Protein AF-A0A967LRI3-F1 (afdb_monomer)

Sequence (49 aa):
LVPSRLHPGEFYALPQSPQLYKQLLMVSGFDRYFQIAKCLRDEDLRADR

pLDDT: mean 93.65, std 6.93, range [60.84, 98.12]

Foldseek 3Di:
DAADPVDPPDDDDFAQDCVVVVVVVVVVPDPDDDDPDDGDDPDPDDPVD

Secondary structure (DSSP, 8-state):
-EE-SSSTT-EEPPPS-SHHHHHHHHHTT-S-----------S---TT-

Radius of gyration: 14.98 Å; Cα contacts (8 Å, |Δi|>4): 36; chains: 1; bounding box: 31×34×35 Å

Structure (mmCIF, N/CA/C/O backbone):
data_AF-A0A967LRI3-F1
#
_entry.id   AF-A0A967LRI3-F1
#
loop_
_atom_site.group_PDB
_atom_site.id
_atom_site.type_symbol
_atom_site.label_atom_id
_atom_site.label_alt_id
_atom_site.label_comp_id
_atom_site.label_asym_id
_atom_site.label_entity_id
_atom_site.label_seq_id
_atom_site.pdbx_PDB_ins_code
_atom_site.Cartn_x
_atom_site.Cartn_y
_atom_site.Cartn_z
_atom_site.occupancy
_atom_site.B_iso_or_equiv
_atom_site.auth_seq_id
_atom_site.auth_comp_id
_atom_site.auth_asym_id
_atom_site.auth_atom_id
_atom_site.pdbx_PDB_model_num
ATOM 1 N N . LEU A 1 1 ? 7.565 1.224 -9.540 1.00 87.50 1 LEU A N 1
ATOM 2 C CA . LEU A 1 1 ? 6.676 0.067 -9.822 1.00 87.50 1 LEU A CA 1
ATOM 3 C C . LEU A 1 1 ? 7.462 -1.220 -9.611 1.00 87.50 1 LEU A C 1
ATOM 5 O O . LEU A 1 1 ? 8.652 -1.223 -9.899 1.00 87.50 1 LEU A O 1
ATOM 9 N N . VAL A 1 2 ? 6.837 -2.276 -9.092 1.00 92.69 2 VAL A N 1
ATOM 10 C CA . VAL 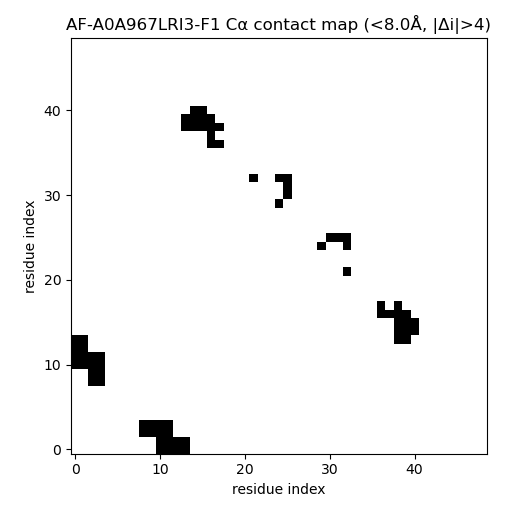A 1 2 ? 7.485 -3.579 -8.860 1.00 92.69 2 VAL A CA 1
ATOM 11 C C . VAL A 1 2 ? 6.808 -4.629 -9.748 1.00 92.69 2 VAL A C 1
ATOM 13 O O . VAL A 1 2 ? 5.596 -4.799 -9.623 1.00 92.69 2 VAL A O 1
ATOM 16 N N . PRO A 1 3 ? 7.530 -5.313 -10.654 1.00 96.50 3 PRO A N 1
ATOM 17 C CA . PRO A 1 3 ? 6.924 -6.283 -11.566 1.00 96.50 3 PRO A CA 1
ATOM 18 C C . PRO A 1 3 ? 6.423 -7.525 -10.820 1.00 96.50 3 PRO A C 1
ATOM 20 O O . PRO A 1 3 ? 7.088 -8.027 -9.910 1.00 96.50 3 PRO A O 1
ATOM 23 N N . SER A 1 4 ? 5.260 -8.041 -11.219 1.00 97.06 4 SER A N 1
ATOM 24 C CA . SER A 1 4 ? 4.726 -9.292 -10.680 1.00 97.06 4 SER A CA 1
ATOM 25 C C . SER A 1 4 ? 5.360 -10.502 -11.367 1.00 97.06 4 SER A C 1
ATOM 27 O O . SER A 1 4 ? 5.372 -10.607 -12.590 1.00 97.06 4 SER A O 1
ATOM 29 N N . ARG A 1 5 ? 5.865 -11.460 -10.578 1.00 96.69 5 ARG A N 1
ATOM 30 C CA . ARG A 1 5 ? 6.390 -12.735 -11.105 1.00 96.69 5 ARG A CA 1
ATOM 31 C C . ARG A 1 5 ? 5.278 -13.694 -11.544 1.00 96.69 5 ARG A C 1
ATOM 33 O O . ARG A 1 5 ? 5.504 -14.523 -12.416 1.00 96.69 5 ARG A O 1
ATOM 40 N N . LEU A 1 6 ? 4.114 -13.626 -10.896 1.00 97.12 6 LEU A N 1
ATOM 41 C CA . LEU A 1 6 ? 2.999 -14.559 -11.111 1.00 97.12 6 LEU A CA 1
ATOM 42 C C . LEU A 1 6 ? 2.004 -14.062 -12.162 1.00 97.12 6 LEU A C 1
ATOM 44 O O . LEU A 1 6 ? 1.349 -14.879 -12.799 1.00 97.12 6 LEU A O 1
ATOM 48 N N . HIS A 1 7 ? 1.913 -12.744 -12.342 1.00 96.50 7 HIS A N 1
ATOM 49 C CA . HIS A 1 7 ? 0.975 -12.098 -13.254 1.00 96.50 7 HIS A CA 1
ATOM 50 C C . HIS A 1 7 ? 1.760 -11.306 -14.313 1.00 96.50 7 HIS A C 1
ATOM 52 O O . HIS A 1 7 ? 2.103 -10.144 -14.081 1.00 96.50 7 HIS A O 1
ATOM 58 N N . PRO A 1 8 ? 2.125 -11.931 -15.452 1.00 96.19 8 PRO A N 1
ATOM 59 C CA . PRO A 1 8 ? 2.907 -11.270 -16.493 1.00 96.19 8 PRO A CA 1
ATOM 60 C C . PRO A 1 8 ? 2.201 -10.018 -17.024 1.00 96.19 8 PRO A C 1
ATOM 62 O O . PRO A 1 8 ? 1.030 -10.070 -17.385 1.00 96.19 8 PRO A O 1
ATOM 65 N N . GLY A 1 9 ? 2.923 -8.897 -17.092 1.00 95.81 9 GLY A N 1
ATOM 66 C CA . GLY A 1 9 ? 2.381 -7.606 -17.536 1.00 95.81 9 GLY A CA 1
ATOM 67 C C . GLY A 1 9 ? 1.711 -6.777 -16.434 1.00 95.81 9 GLY A C 1
ATOM 68 O O . GLY A 1 9 ? 1.395 -5.613 -16.673 1.00 95.81 9 GLY A O 1
ATOM 69 N N . GLU A 1 10 ? 1.553 -7.324 -15.225 1.00 97.38 10 GLU A N 1
ATOM 70 C CA . GLU A 1 10 ? 1.032 -6.594 -14.068 1.00 97.38 10 GLU A CA 1
ATOM 71 C C . GLU A 1 10 ? 2.150 -6.102 -13.137 1.00 97.38 10 GLU A C 1
ATOM 73 O O . GLU A 1 10 ? 3.225 -6.701 -13.009 1.00 97.38 10 GLU A O 1
ATOM 78 N N . PHE A 1 11 ? 1.875 -4.998 -12.441 1.00 97.31 11 PHE A N 1
ATOM 79 C CA . PHE A 1 11 ? 2.831 -4.320 -11.571 1.00 97.31 11 PHE A CA 1
ATOM 80 C C . PHE A 1 11 ? 2.183 -3.923 -10.248 1.00 97.31 11 PHE A C 1
ATOM 82 O O . PHE A 1 11 ? 1.067 -3.410 -10.213 1.00 97.31 11 PHE A O 1
ATOM 89 N N . TYR A 1 12 ? 2.930 -4.068 -9.158 1.00 96.00 12 TYR A N 1
ATOM 90 C CA . TYR A 1 12 ? 2.579 -3.479 -7.874 1.00 96.00 12 TYR A CA 1
ATOM 91 C C . TYR A 1 12 ? 3.082 -2.036 -7.793 1.00 96.00 12 TYR A C 1
ATOM 93 O O . TYR A 1 12 ? 4.196 -1.705 -8.221 1.00 96.00 12 TYR A O 1
ATOM 101 N N . ALA A 1 13 ? 2.272 -1.173 -7.188 1.00 95.50 13 ALA A N 1
ATOM 102 C CA . ALA A 1 13 ? 2.664 0.184 -6.841 1.00 95.50 13 ALA A CA 1
ATOM 103 C C . ALA A 1 13 ? 3.139 0.239 -5.386 1.00 95.50 13 ALA A C 1
ATOM 105 O O . ALA A 1 13 ? 2.505 -0.318 -4.489 1.00 95.50 13 ALA A O 1
ATOM 106 N N . LEU A 1 14 ? 4.251 0.935 -5.149 1.00 94.94 14 LEU A N 1
ATOM 107 C CA . LEU A 1 14 ? 4.675 1.263 -3.791 1.00 94.94 14 LEU A CA 1
ATOM 108 C C . LEU A 1 14 ? 3.825 2.434 -3.271 1.00 94.94 14 LEU A C 1
ATOM 110 O O . LEU A 1 14 ? 3.534 3.357 -4.039 1.00 94.94 14 LEU A O 1
ATOM 114 N N . PRO A 1 15 ? 3.406 2.413 -1.995 1.00 94.69 15 PRO A N 1
ATOM 115 C CA . PRO A 1 15 ? 2.490 3.411 -1.470 1.00 94.69 15 PRO A CA 1
ATOM 116 C C . PRO A 1 15 ? 3.167 4.776 -1.304 1.00 94.69 15 PRO A C 1
ATOM 118 O O . PRO A 1 15 ? 4.260 4.897 -0.750 1.00 94.69 15 PRO A O 1
ATOM 121 N N . GLN A 1 16 ? 2.447 5.815 -1.721 1.00 94.75 16 GLN A N 1
ATOM 122 C CA . GLN A 1 16 ? 2.813 7.219 -1.504 1.00 94.75 16 GLN A CA 1
ATOM 123 C C . GLN A 1 16 ? 2.465 7.678 -0.079 1.00 94.75 16 GLN A C 1
ATOM 125 O O . GLN A 1 16 ? 3.063 8.608 0.449 1.00 94.75 16 GLN A O 1
ATOM 130 N N . SER A 1 17 ? 1.466 7.045 0.542 1.00 96.25 17 SER A N 1
ATOM 131 C CA . SER A 1 17 ? 1.080 7.225 1.942 1.00 96.25 17 SER A CA 1
ATOM 132 C C . SER A 1 17 ? 0.207 6.047 2.399 1.00 96.25 17 SER A C 1
ATOM 134 O O . SER A 1 17 ? -0.404 5.379 1.560 1.00 96.25 17 SER A O 1
ATOM 136 N N . PRO A 1 18 ? 0.083 5.786 3.714 1.00 96.88 18 PRO A N 1
ATOM 137 C CA . PRO A 1 18 ? -0.810 4.750 4.234 1.00 96.88 18 PRO A CA 1
ATOM 138 C C . PRO A 1 18 ? -2.282 5.203 4.305 1.00 96.88 18 PRO A C 1
ATOM 140 O O . PRO A 1 18 ? -3.069 4.582 5.012 1.00 96.88 18 PRO A O 1
ATOM 143 N N . GLN A 1 19 ? -2.676 6.287 3.624 1.00 95.88 19 GLN 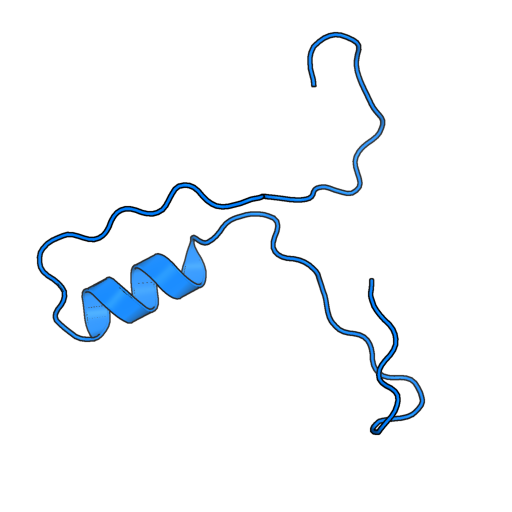A N 1
ATOM 144 C CA . GLN A 1 19 ? -3.961 6.965 3.832 1.00 95.88 19 GLN A CA 1
ATOM 145 C C . GLN A 1 19 ? -5.178 6.040 3.688 1.00 95.88 19 GLN A C 1
ATOM 147 O O . GLN A 1 19 ? -6.033 6.014 4.573 1.00 95.88 19 GLN A O 1
ATOM 152 N N . LEU A 1 20 ? -5.242 5.258 2.607 1.00 96.69 20 LEU A N 1
ATOM 153 C CA . LEU A 1 20 ? -6.359 4.339 2.368 1.00 96.69 20 LEU A CA 1
ATOM 154 C C . LEU A 1 20 ? -6.398 3.215 3.411 1.00 96.69 20 LEU A C 1
ATOM 156 O O . LEU A 1 20 ? -7.454 2.917 3.959 1.00 96.69 20 LEU A O 1
ATOM 160 N N . TYR A 1 21 ? -5.244 2.640 3.756 1.00 97.12 21 TYR A N 1
ATOM 161 C CA . TYR A 1 21 ? -5.164 1.601 4.786 1.00 97.12 21 TYR A CA 1
ATOM 162 C C . TYR A 1 21 ? -5.552 2.132 6.164 1.00 97.12 21 TYR A C 1
ATOM 164 O O . TYR A 1 21 ? -6.294 1.474 6.885 1.00 97.12 21 TYR A O 1
ATOM 172 N N . LYS A 1 22 ? -5.128 3.352 6.511 1.00 97.19 22 LYS A N 1
ATOM 173 C CA . LYS A 1 22 ? -5.560 4.024 7.738 1.00 97.19 22 LYS A CA 1
ATOM 174 C C . LYS A 1 22 ? -7.081 4.157 7.774 1.00 97.19 22 LYS A C 1
ATOM 176 O O . LYS A 1 22 ? -7.673 3.868 8.804 1.00 97.19 22 LYS A O 1
ATOM 181 N N . GLN A 1 23 ? -7.714 4.575 6.677 1.00 97.69 23 GLN A N 1
ATOM 182 C CA . GLN A 1 23 ? -9.175 4.690 6.611 1.00 97.69 23 GLN A CA 1
ATOM 183 C C . GLN A 1 23 ? -9.863 3.336 6.792 1.00 97.69 23 GLN A C 1
ATOM 185 O O . GLN A 1 23 ? -10.802 3.243 7.577 1.00 97.69 23 GLN A O 1
ATOM 190 N N . LEU A 1 24 ? -9.364 2.284 6.139 1.00 98.12 24 LEU A N 1
ATOM 191 C CA . LEU A 1 24 ? -9.878 0.925 6.326 1.00 98.12 24 LEU A CA 1
ATOM 192 C C . LEU A 1 24 ? -9.763 0.463 7.785 1.00 98.12 24 LEU A C 1
ATOM 194 O O . LEU A 1 24 ? -10.702 -0.135 8.298 1.00 98.12 24 LEU A O 1
ATOM 198 N N . LEU A 1 25 ? -8.665 0.794 8.473 1.00 97.81 25 LEU A N 1
ATOM 199 C CA . LEU A 1 25 ? -8.483 0.472 9.893 1.00 97.81 25 LEU A CA 1
ATOM 200 C C . LEU A 1 25 ? -9.442 1.255 10.801 1.00 97.81 25 LEU A C 1
ATOM 202 O O . LEU A 1 25 ? -9.988 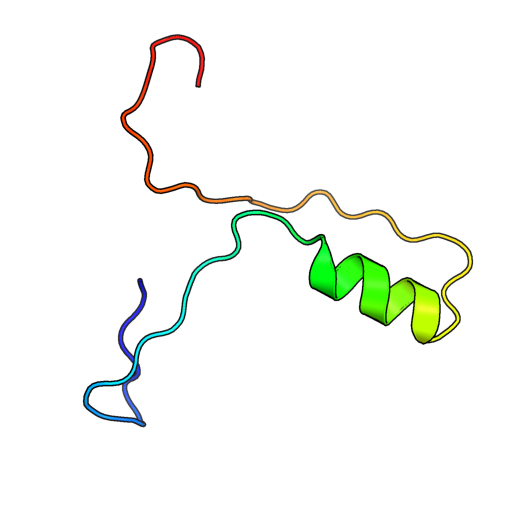0.694 11.747 1.00 97.81 25 LEU A O 1
ATOM 206 N N . MET A 1 26 ? -9.710 2.528 10.501 1.00 97.62 26 MET A N 1
ATOM 207 C CA . MET A 1 26 ? -10.737 3.283 11.233 1.00 97.62 26 MET A CA 1
ATOM 208 C C . MET A 1 26 ? -12.120 2.644 11.048 1.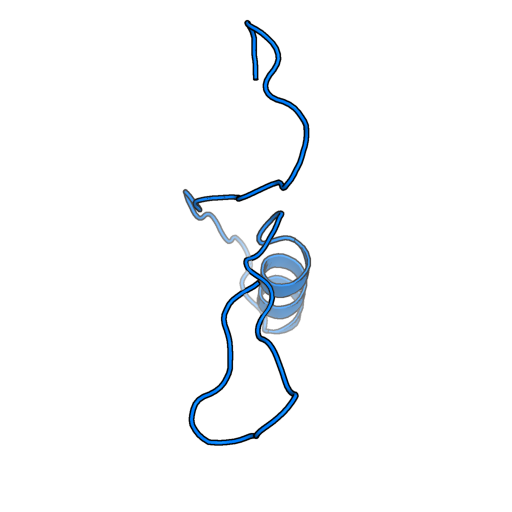00 97.62 26 MET A C 1
ATOM 210 O O . MET A 1 26 ? -12.853 2.465 12.016 1.00 97.62 26 MET A O 1
ATOM 214 N N . VAL A 1 27 ? -12.460 2.242 9.817 1.00 97.94 27 VAL A N 1
ATOM 215 C CA . VAL A 1 27 ? -13.732 1.564 9.507 1.00 97.94 27 VAL A CA 1
ATOM 216 C C . VAL A 1 27 ? -13.817 0.185 10.166 1.00 97.94 27 VAL A C 1
ATOM 218 O O . VAL A 1 27 ? -14.895 -0.218 10.593 1.00 97.94 27 VAL A O 1
ATOM 221 N N . SER A 1 28 ? -12.697 -0.526 10.317 1.00 98.06 28 SER A N 1
ATOM 222 C CA . SER A 1 28 ? -12.656 -1.818 11.010 1.00 98.06 28 SER A CA 1
ATOM 223 C C . SER A 1 28 ? -12.694 -1.708 12.542 1.00 98.06 28 SER A C 1
ATOM 225 O O . SER A 1 28 ? -12.507 -2.716 13.219 1.00 98.06 28 SER A O 1
ATOM 227 N N . GLY A 1 29 ? -12.913 -0.511 13.100 1.00 97.19 29 GLY A N 1
ATOM 228 C CA . GLY A 1 29 ? -13.143 -0.304 14.532 1.00 97.19 29 GLY A CA 1
ATOM 229 C C . GLY A 1 29 ? -11.899 0.016 15.365 1.00 97.19 29 GLY A C 1
ATOM 230 O O . GLY A 1 29 ? -11.974 -0.025 16.592 1.00 97.19 29 GLY A O 1
ATOM 231 N N . PHE A 1 30 ? -10.758 0.348 14.749 1.00 97.12 30 PHE A N 1
ATOM 232 C CA . PHE A 1 30 ? -9.626 0.887 15.508 1.00 97.12 30 PHE A CA 1
ATOM 233 C C . PHE A 1 30 ? -9.935 2.327 15.940 1.00 97.12 30 PHE A C 1
ATOM 235 O O . PHE A 1 30 ? -9.993 3.216 15.097 1.00 97.12 30 PHE A O 1
ATOM 242 N N . ASP A 1 31 ? -10.067 2.570 17.250 1.00 96.12 31 ASP A N 1
ATOM 243 C CA . ASP A 1 31 ? -10.292 3.922 17.803 1.00 96.12 31 ASP A CA 1
ATOM 244 C C . ASP A 1 31 ? -9.140 4.878 17.445 1.00 96.12 31 ASP A C 1
ATOM 246 O O . ASP A 1 31 ? -9.342 6.039 17.093 1.00 96.12 31 ASP A O 1
ATOM 250 N N . ARG A 1 32 ? -7.895 4.384 17.511 1.00 95.50 32 ARG A N 1
ATOM 251 C CA . ARG A 1 32 ? -6.686 5.151 17.183 1.00 95.50 32 ARG A CA 1
ATOM 252 C C . ARG A 1 32 ? -5.651 4.251 16.527 1.00 95.50 32 ARG A C 1
ATOM 254 O O . ARG A 1 32 ? -5.362 3.162 17.011 1.00 95.50 32 ARG A O 1
ATOM 261 N N . TYR A 1 33 ? -5.050 4.746 15.451 1.00 96.81 33 TYR A N 1
ATOM 262 C CA . TYR A 1 33 ? -3.991 4.069 14.705 1.00 96.81 33 TYR A CA 1
ATOM 263 C C . TYR A 1 33 ? -2.834 5.030 14.450 1.00 96.81 33 TYR A C 1
ATOM 265 O O . TYR A 1 33 ? -3.047 6.155 13.987 1.00 96.81 33 TYR A O 1
ATOM 273 N N . PHE A 1 34 ? -1.613 4.560 14.697 1.00 97.00 34 PHE A N 1
ATOM 274 C CA . PHE A 1 34 ? -0.388 5.250 14.312 1.00 97.00 34 PHE A CA 1
ATOM 275 C C . PHE A 1 34 ? 0.573 4.264 13.643 1.00 97.00 34 PHE A C 1
ATOM 277 O O . PHE A 1 34 ? 0.643 3.095 14.018 1.00 97.00 34 PHE A O 1
ATOM 284 N N . GLN A 1 35 ? 1.323 4.752 12.657 1.00 96.62 35 GLN A N 1
ATOM 285 C CA . GLN A 1 35 ? 2.397 4.006 12.014 1.00 96.62 35 GLN A CA 1
ATOM 286 C C . GLN A 1 35 ? 3.453 4.981 11.500 1.00 96.62 35 GLN A C 1
ATOM 288 O O . GLN A 1 35 ? 3.124 5.953 10.820 1.00 96.62 35 GLN A O 1
ATOM 293 N N . ILE A 1 36 ? 4.724 4.688 11.773 1.00 96.38 36 ILE A N 1
ATOM 294 C CA . ILE A 1 36 ? 5.850 5.319 11.080 1.00 96.38 36 ILE A CA 1
ATOM 295 C C . ILE A 1 36 ? 6.087 4.504 9.808 1.00 96.38 36 ILE A C 1
ATOM 297 O O . ILE A 1 36 ? 6.706 3.441 9.839 1.00 96.38 36 ILE A O 1
ATOM 301 N N . ALA A 1 37 ? 5.505 4.958 8.702 1.00 96.19 37 ALA A N 1
ATOM 302 C CA . ALA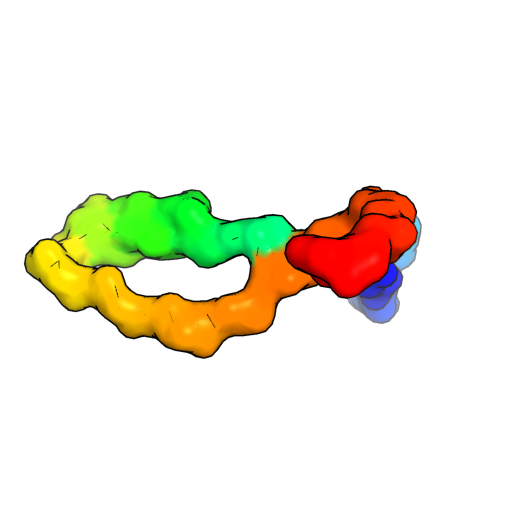 A 1 37 ? 5.550 4.265 7.419 1.00 96.19 37 ALA A CA 1
ATOM 303 C C . ALA A 1 37 ? 6.589 4.896 6.483 1.00 96.19 37 ALA A C 1
ATOM 305 O O . ALA A 1 37 ? 6.768 6.114 6.473 1.00 96.19 37 ALA A O 1
ATOM 306 N N . LYS A 1 38 ? 7.235 4.068 5.654 1.00 94.69 38 LYS A N 1
ATOM 307 C CA . LYS A 1 38 ? 7.996 4.560 4.500 1.00 94.69 38 LYS A CA 1
ATOM 308 C C . LYS A 1 38 ? 7.024 4.886 3.373 1.00 94.69 38 LYS A C 1
ATOM 310 O O . LYS A 1 38 ? 6.222 4.041 2.982 1.00 94.69 38 LYS A O 1
ATOM 315 N N . CYS A 1 39 ? 7.142 6.097 2.853 1.00 94.44 39 CYS A N 1
ATOM 316 C CA . CYS A 1 39 ? 6.335 6.616 1.762 1.00 94.44 39 CYS A CA 1
ATOM 317 C C . CYS A 1 39 ? 7.270 6.909 0.600 1.00 94.44 39 CYS A C 1
ATOM 319 O O . CYS A 1 39 ? 8.242 7.643 0.771 1.00 94.44 39 CYS A O 1
ATOM 321 N N . LEU A 1 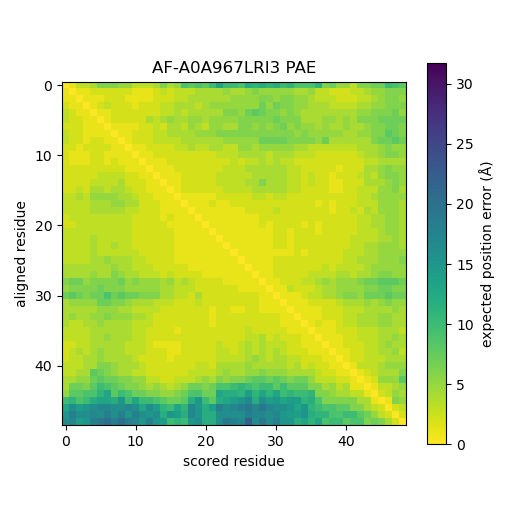40 ? 7.006 6.308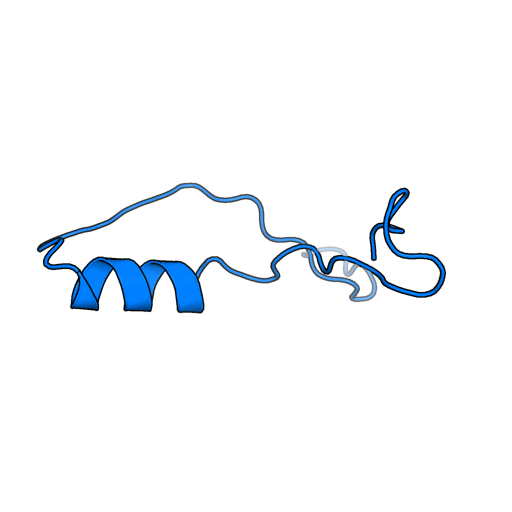 -0.555 1.00 93.44 40 LEU A N 1
ATOM 322 C CA . LEU A 1 40 ? 7.848 6.488 -1.730 1.00 93.44 40 LEU A CA 1
ATOM 323 C C . LE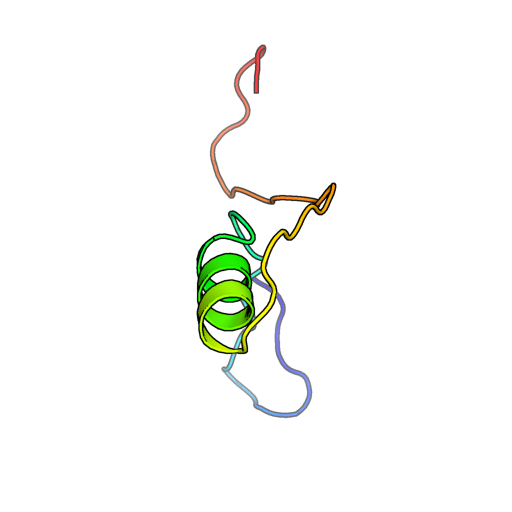U A 1 40 ? 7.081 7.307 -2.742 1.00 93.44 40 LEU A C 1
ATOM 325 O O . LEU A 1 40 ? 5.927 6.990 -3.010 1.00 93.44 40 LEU A O 1
ATOM 329 N N . ARG A 1 41 ? 7.727 8.335 -3.288 1.00 92.69 41 ARG A N 1
ATOM 330 C CA . ARG A 1 41 ? 7.186 9.167 -4.357 1.00 92.69 41 ARG A CA 1
ATOM 331 C C . ARG A 1 41 ? 8.175 9.223 -5.499 1.00 92.69 41 ARG A C 1
ATOM 333 O O . ARG A 1 41 ? 9.369 9.348 -5.257 1.00 92.69 41 ARG A O 1
ATOM 340 N N . ASP A 1 42 ? 7.661 9.087 -6.710 1.00 91.00 42 ASP A N 1
ATOM 341 C CA . ASP A 1 42 ? 8.459 9.130 -7.933 1.00 91.00 42 ASP A CA 1
ATOM 342 C C . ASP A 1 42 ? 8.410 10.562 -8.483 1.00 91.00 42 ASP A C 1
ATOM 344 O O . ASP A 1 42 ? 7.774 10.851 -9.492 1.00 91.00 42 ASP A O 1
ATOM 348 N N . GLU A 1 43 ? 8.959 11.487 -7.695 1.00 89.31 43 GLU A N 1
ATOM 349 C CA . GLU A 1 43 ? 9.092 12.908 -8.022 1.00 89.31 43 GLU A CA 1
ATOM 350 C C . GLU A 1 43 ? 10.586 13.236 -8.153 1.00 89.31 43 GLU A C 1
ATOM 352 O O . GLU A 1 43 ? 11.412 12.635 -7.462 1.00 89.31 43 GLU A O 1
ATOM 357 N N . ASP A 1 44 ? 10.936 14.217 -8.991 1.00 89.31 44 ASP A N 1
ATOM 358 C CA . ASP A 1 44 ? 12.311 14.721 -9.060 1.00 89.31 44 ASP A CA 1
ATOM 359 C C . ASP A 1 44 ? 12.789 15.166 -7.672 1.00 89.31 44 ASP A C 1
ATOM 361 O O . ASP A 1 44 ? 12.107 15.937 -6.980 1.00 89.31 44 ASP A O 1
ATOM 365 N N . LEU A 1 45 ? 13.985 14.717 -7.279 1.00 85.38 45 LEU A N 1
ATOM 366 C CA . LEU A 1 45 ? 14.588 15.133 -6.019 1.00 85.38 45 LEU A CA 1
ATOM 367 C C . LEU A 1 45 ? 14.827 16.643 -6.051 1.00 85.38 45 LEU A C 1
ATOM 369 O O . LEU A 1 45 ? 15.436 17.192 -6.971 1.00 85.38 45 LEU A O 1
ATOM 373 N N . ARG A 1 46 ? 14.369 17.317 -5.002 1.00 84.19 46 ARG A N 1
ATOM 374 C CA . ARG A 1 46 ? 14.715 18.711 -4.718 1.00 84.19 46 ARG A CA 1
ATOM 375 C C . ARG A 1 46 ? 15.587 18.694 -3.476 1.00 84.19 46 ARG A C 1
ATOM 377 O O . ARG A 1 46 ? 15.427 17.817 -2.647 1.00 84.19 46 ARG A O 1
ATOM 384 N N . ALA A 1 47 ? 16.479 19.666 -3.312 1.00 79.38 47 ALA A N 1
ATOM 385 C CA . ALA A 1 47 ? 17.443 19.684 -2.202 1.00 79.38 47 ALA A CA 1
ATOM 386 C C . ALA A 1 47 ? 16.823 19.615 -0.780 1.00 79.38 47 ALA A C 1
ATOM 388 O O . ALA A 1 47 ? 17.552 19.408 0.182 1.00 79.38 47 ALA A O 1
ATOM 389 N N . ASP A 1 48 ? 15.501 19.778 -0.663 1.00 71.56 48 ASP A N 1
ATOM 390 C CA . ASP A 1 48 ? 14.704 1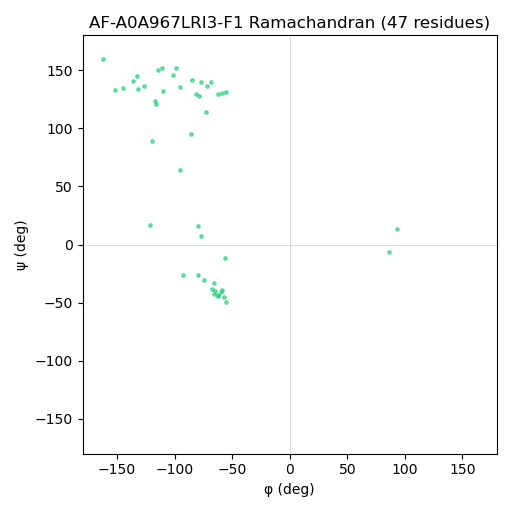9.762 0.572 1.00 71.56 48 ASP A CA 1
ATOM 391 C C . ASP A 1 48 ? 13.593 18.673 0.553 1.00 71.56 48 ASP A C 1
ATOM 393 O O . ASP A 1 48 ? 12.610 18.748 1.290 1.00 71.56 48 ASP A O 1
ATOM 397 N N . ARG A 1 49 ? 13.680 17.684 -0.354 1.00 60.84 49 ARG A N 1
ATOM 398 C CA . ARG A 1 49 ? 12.763 16.530 -0.457 1.00 60.84 49 ARG A CA 1
ATOM 399 C C . ARG A 1 49 ? 13.498 15.214 -0.650 1.00 60.84 49 ARG A C 1
ATOM 401 O O . ARG A 1 49 ? 14.451 15.188 -1.456 1.00 60.84 49 ARG A O 1
#

Solvent-accessible surface area (backbone atoms only — not comparable to full-atom values): 3438 Å² total; per-residue (Å²): 120,44,78,40,90,88,44,81,95,42,67,47,76,72,51,65,59,65,61,68,61,52,50,52,42,46,75,72,66,46,91,75,86,86,78,96,74,88,57,50,74,99,64,85,81,44,103,90,99

Mean predicted aligned error: 4.02 Å